Protein AF-A0ABD3EV80-F1 (afdb_monomer_lite)

Organism: NCBI:txid2107226

Secondary structure (DSSP, 8-state):
--------------HHHHHHHHHHHHSSSHHHHHHHHHHHHHHHHHHHH-GGGB-TTT--B-SSPPHHHHHHHHHHHHHHHHHHHHHT--TTTSSSPPPPHHHHHHHHHHHHHHHHHTT----HHHHHHHHHHHHHHHHHHHHHHT--

Sequence (148 aa):
MARGNKSRLEDHTDGAAVAQSLQSKRTKTSTKRTYSSKLTTMTSWLKVHHPDTVDGLSNAMRIPLLKDAILAFFGHICSAAETCDRDNVTSSEAASAPLAASSVWGYRSALVDVYRSQLLELDPQVDTELRRVLEGYEKVINNLKNVE

Radius of gyration: 22.75 Å; chains: 1; bounding box: 39×88×41 Å

Foldseek 3Di:
DDDDDPPPPPPPVPVVVVVVVVVVVVDDDPLVVLLVVLQLVLLVVCCVVPVVQADPPPSHGDPPDDLCSVVVSLCVLLVQLVVCLVVVHALVPTPHRRDALVSSVSSVVSVQVVCVVVVHGDDPVSVVVSVVSSVVSNVSVVVSVVSD

Struc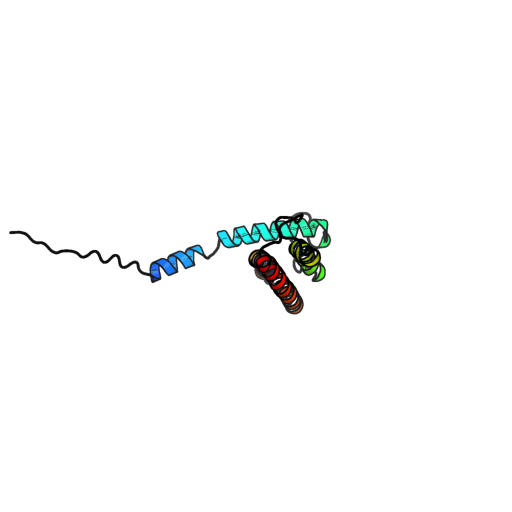ture (mmCIF, N/CA/C/O backbone):
data_AF-A0ABD3EV80-F1
#
_entry.id   AF-A0ABD3EV80-F1
#
loop_
_atom_site.group_PDB
_atom_site.id
_atom_site.type_symbol
_atom_site.label_atom_id
_atom_site.label_alt_id
_atom_site.label_comp_id
_atom_site.label_asym_id
_atom_site.label_entity_id
_atom_site.label_seq_id
_atom_site.pdbx_PDB_ins_code
_atom_site.Cartn_x
_atom_site.Cartn_y
_atom_site.Cartn_z
_atom_site.occupancy
_atom_site.B_iso_or_equiv
_atom_site.auth_seq_id
_atom_site.auth_comp_id
_atom_site.auth_asym_id
_atom_site.auth_atom_id
_atom_site.pdbx_PDB_model_num
ATOM 1 N N . MET A 1 1 ? -9.961 75.264 -4.945 1.00 36.03 1 MET A N 1
ATOM 2 C CA . MET A 1 1 ? -10.091 74.350 -6.099 1.00 36.03 1 MET A CA 1
ATOM 3 C C . MET A 1 1 ? -9.341 73.059 -5.790 1.00 36.03 1 MET A C 1
ATOM 5 O O . MET A 1 1 ? -8.257 73.136 -5.238 1.00 36.03 1 MET A O 1
ATOM 9 N N . ALA A 1 2 ? -9.993 71.929 -6.086 1.00 38.16 2 ALA A N 1
ATOM 10 C CA . ALA A 1 2 ? -9.513 70.544 -6.218 1.00 38.16 2 ALA A CA 1
ATOM 11 C C . ALA A 1 2 ? -8.582 69.930 -5.143 1.00 38.16 2 ALA A C 1
ATOM 13 O O . ALA A 1 2 ? -7.365 70.080 -5.162 1.00 38.16 2 ALA A O 1
ATOM 14 N N . ARG A 1 3 ? -9.205 69.106 -4.284 1.00 43.78 3 ARG A N 1
ATOM 15 C CA . ARG A 1 3 ? -8.603 67.968 -3.572 1.00 43.78 3 ARG A CA 1
ATOM 16 C C . ARG A 1 3 ? -8.129 66.920 -4.586 1.00 43.78 3 ARG A C 1
ATOM 18 O O . ARG A 1 3 ? -8.887 66.569 -5.485 1.00 43.78 3 ARG A O 1
ATOM 25 N N . GLY A 1 4 ? -6.938 66.367 -4.383 1.00 35.97 4 GLY A N 1
ATOM 26 C CA . GLY A 1 4 ? -6.409 65.255 -5.172 1.00 35.97 4 GLY A CA 1
ATOM 27 C C . GLY A 1 4 ? -5.538 64.342 -4.319 1.00 35.97 4 GLY A C 1
ATOM 28 O O . GLY A 1 4 ? -4.341 64.235 -4.562 1.00 35.97 4 GLY A O 1
ATOM 29 N N . ASN A 1 5 ? -6.121 63.710 -3.294 1.00 38.69 5 ASN A N 1
ATOM 30 C CA . ASN A 1 5 ? -5.440 62.645 -2.561 1.00 38.69 5 ASN A CA 1
ATOM 31 C C . ASN A 1 5 ? -5.385 61.400 -3.448 1.00 38.69 5 ASN A C 1
ATOM 33 O O . ASN A 1 5 ? -6.391 60.740 -3.693 1.00 38.69 5 ASN A O 1
ATOM 37 N N . LYS A 1 6 ? -4.182 61.106 -3.932 1.00 41.16 6 LYS A N 1
ATOM 38 C CA . LYS A 1 6 ? -3.830 59.898 -4.670 1.00 41.16 6 LYS A CA 1
ATOM 39 C C . LYS A 1 6 ? -3.788 58.745 -3.663 1.00 41.16 6 LYS A C 1
ATOM 41 O O . LYS A 1 6 ? -2.763 58.509 -3.032 1.00 41.16 6 LYS A O 1
ATOM 46 N N . SER A 1 7 ? -4.914 58.063 -3.458 1.00 40.00 7 SER A N 1
ATOM 47 C CA . SER A 1 7 ? -4.934 56.790 -2.737 1.00 40.00 7 SER A CA 1
ATOM 48 C C . SER A 1 7 ? -4.210 55.757 -3.595 1.00 40.00 7 SER A C 1
ATOM 50 O O . SER A 1 7 ? -4.771 55.191 -4.533 1.00 40.00 7 SER A O 1
ATOM 52 N N . ARG A 1 8 ? -2.923 55.577 -3.303 1.00 37.69 8 ARG A N 1
ATOM 53 C CA . ARG A 1 8 ? -2.124 54.441 -3.743 1.00 37.69 8 ARG A CA 1
ATOM 54 C C . ARG A 1 8 ? -2.775 53.203 -3.131 1.00 37.69 8 ARG A C 1
ATOM 56 O O . ARG A 1 8 ? -2.669 52.972 -1.933 1.00 37.69 8 ARG A O 1
ATOM 63 N N . LEU A 1 9 ? -3.544 52.501 -3.958 1.00 42.88 9 LEU A N 1
ATOM 64 C CA . LEU A 1 9 ? -4.097 51.188 -3.673 1.00 42.88 9 LEU A CA 1
ATOM 65 C C . LEU A 1 9 ? -2.901 50.242 -3.538 1.00 42.88 9 LEU A C 1
ATOM 67 O O . LEU A 1 9 ? -2.393 49.721 -4.526 1.00 42.88 9 LEU A O 1
ATOM 71 N N . GLU A 1 10 ? -2.371 50.123 -2.326 1.00 44.25 10 GLU A N 1
ATOM 72 C CA . GLU A 1 10 ? -1.467 49.033 -2.000 1.00 44.25 10 GLU A CA 1
ATOM 73 C C . GLU A 1 10 ? -2.343 47.793 -1.885 1.00 44.25 10 GLU A C 1
ATOM 75 O O . GLU A 1 10 ? -2.973 47.541 -0.860 1.00 44.25 10 GLU A O 1
ATOM 80 N N . ASP A 1 11 ? -2.437 47.070 -3.001 1.00 50.81 11 ASP A N 1
ATOM 81 C CA . ASP A 1 11 ? -2.920 45.696 -3.063 1.00 50.81 11 ASP A CA 1
ATOM 82 C C . ASP A 1 11 ? -1.909 44.816 -2.320 1.00 50.81 11 ASP A C 1
ATOM 84 O O . ASP A 1 11 ? -1.094 44.099 -2.897 1.00 50.81 11 ASP A O 1
ATOM 88 N N . HIS A 1 12 ? -1.870 44.981 -0.999 1.00 53.72 12 HIS A N 1
ATOM 89 C CA . HIS A 1 12 ? -1.092 44.137 -0.120 1.00 53.72 12 HIS A CA 1
ATOM 90 C C . HIS A 1 12 ? -1.883 42.842 0.004 1.00 53.72 12 HIS A C 1
ATOM 92 O O . HIS A 1 12 ? -2.741 42.684 0.873 1.00 53.72 12 HIS A O 1
ATOM 98 N N . THR A 1 13 ? -1.640 41.927 -0.930 1.00 62.72 13 THR A N 1
ATOM 99 C CA . THR A 1 13 ? -2.168 40.575 -0.847 1.00 62.72 13 THR A CA 1
ATOM 100 C C . THR A 1 13 ? -1.582 39.967 0.418 1.00 62.72 13 THR A C 1
ATOM 102 O O . THR A 1 13 ? -0.394 39.648 0.484 1.00 62.72 13 THR A O 1
ATOM 105 N N . ASP A 1 14 ? -2.396 39.907 1.467 1.00 75.94 14 ASP A N 1
ATOM 106 C CA . ASP A 1 14 ? -1.973 39.405 2.760 1.00 75.94 14 ASP A CA 1
ATOM 107 C C . ASP A 1 14 ? -1.635 37.919 2.606 1.00 75.94 14 ASP A C 1
ATOM 109 O O . ASP A 1 14 ? -2.509 37.056 2.471 1.00 75.94 14 ASP A O 1
ATOM 113 N N . GLY A 1 15 ? -0.336 37.620 2.581 1.00 74.62 15 GLY A N 1
ATOM 114 C CA . GLY A 1 15 ? 0.172 36.259 2.477 1.00 74.62 15 GLY A CA 1
ATOM 115 C C . GLY A 1 15 ? -0.383 35.354 3.579 1.00 74.62 15 GLY A C 1
ATOM 116 O O . GLY A 1 15 ? -0.536 34.154 3.348 1.00 74.62 15 GLY A O 1
ATOM 117 N N . ALA A 1 16 ? -0.768 35.911 4.736 1.00 80.56 16 ALA A N 1
ATOM 118 C CA . ALA A 1 16 ? -1.428 35.165 5.800 1.00 80.56 16 ALA A CA 1
ATOM 119 C C . ALA A 1 16 ? -2.860 34.764 5.416 1.00 80.56 16 ALA A C 1
ATOM 121 O O . ALA A 1 16 ? -3.240 33.610 5.622 1.00 80.56 16 ALA A O 1
ATOM 122 N N . ALA A 1 17 ? -3.632 35.652 4.785 1.00 82.62 17 ALA A N 1
ATOM 123 C CA . ALA A 1 17 ? -4.966 35.337 4.270 1.00 82.62 17 ALA A CA 1
ATOM 124 C C . ALA A 1 17 ? -4.913 34.273 3.158 1.00 82.62 17 ALA A C 1
ATOM 126 O O . ALA A 1 17 ? -5.728 33.344 3.132 1.00 82.62 17 ALA A O 1
ATOM 127 N N . VAL A 1 18 ? -3.908 34.343 2.277 1.00 79.44 18 VAL A N 1
ATOM 128 C CA . VAL A 1 18 ? -3.667 33.309 1.256 1.00 79.44 18 VAL A CA 1
ATOM 129 C C . VAL A 1 18 ? -3.269 31.983 1.908 1.00 79.44 18 VAL A C 1
ATOM 131 O O . VAL A 1 18 ? -3.829 30.943 1.562 1.00 79.44 18 VAL A O 1
ATOM 134 N N . ALA A 1 19 ? -2.370 31.997 2.895 1.00 75.44 19 ALA A N 1
ATOM 135 C CA . ALA A 1 19 ? -1.966 30.798 3.625 1.00 75.44 19 ALA A CA 1
ATOM 136 C C . ALA A 1 19 ? -3.146 30.150 4.368 1.00 75.44 19 ALA A C 1
ATOM 138 O O . ALA A 1 19 ? -3.322 28.937 4.275 1.00 75.44 19 ALA A O 1
ATOM 139 N N . GLN A 1 20 ? -4.002 30.931 5.031 1.00 74.44 20 GLN A N 1
ATOM 140 C CA . GLN A 1 20 ? -5.219 30.439 5.689 1.00 74.44 20 GLN A CA 1
ATOM 141 C C . GLN A 1 20 ? -6.248 29.899 4.682 1.00 74.44 20 GLN A C 1
ATOM 143 O O . GLN A 1 20 ? -6.874 28.863 4.922 1.00 74.44 20 GLN A O 1
ATOM 148 N N . SER A 1 21 ? -6.396 30.536 3.516 1.00 73.06 21 SER A N 1
ATOM 149 C CA . SER A 1 21 ? -7.227 30.034 2.411 1.00 73.06 21 SER A CA 1
ATOM 150 C C . SER A 1 21 ? -6.703 28.700 1.864 1.00 73.06 21 SER A C 1
ATOM 152 O O . SER A 1 21 ? -7.467 27.764 1.635 1.00 73.06 21 SER A O 1
ATOM 154 N N . LEU A 1 22 ? -5.387 28.552 1.709 1.00 70.25 22 LEU A N 1
ATOM 155 C CA . LEU A 1 22 ? -4.776 27.296 1.270 1.00 70.25 22 LEU A CA 1
ATOM 156 C C . LEU A 1 22 ? -4.842 26.210 2.355 1.00 70.25 22 LEU A C 1
ATOM 158 O O . LEU A 1 22 ? -5.109 25.050 2.044 1.00 70.25 22 LEU A O 1
ATOM 162 N N . GLN A 1 23 ? -4.674 26.567 3.630 1.00 64.88 23 GLN A N 1
ATOM 163 C CA . GLN A 1 23 ? -4.830 25.651 4.763 1.00 64.88 23 GLN A CA 1
ATOM 164 C C . GLN A 1 23 ? -6.277 25.166 4.909 1.00 64.88 23 GLN A C 1
ATOM 166 O O . GLN A 1 23 ? -6.499 23.970 5.078 1.00 64.88 23 GLN A O 1
ATOM 171 N N . SER A 1 24 ? -7.267 26.051 4.775 1.00 62.88 24 SER A N 1
ATOM 172 C CA . SER A 1 24 ? -8.689 25.675 4.812 1.00 62.88 24 SER A CA 1
ATOM 173 C C . SER A 1 24 ? -9.098 24.795 3.625 1.00 62.88 24 SER A C 1
ATOM 175 O O . SER A 1 24 ? -9.896 23.875 3.796 1.00 62.88 24 SER A O 1
ATOM 177 N N . LYS A 1 25 ? -8.488 24.986 2.446 1.00 63.81 25 LYS A N 1
ATOM 178 C CA . LYS A 1 25 ? -8.667 24.108 1.271 1.00 63.81 25 LYS A CA 1
ATOM 179 C C . LYS A 1 25 ? -7.970 22.746 1.404 1.00 63.81 25 LYS A C 1
ATOM 181 O O . LYS A 1 25 ? -8.367 21.796 0.731 1.00 63.81 25 LYS A O 1
ATOM 186 N N . ARG A 1 26 ? -6.954 22.621 2.269 1.00 53.28 26 ARG A N 1
ATOM 187 C CA . ARG A 1 26 ? -6.191 21.377 2.496 1.00 53.28 26 ARG A CA 1
ATOM 188 C C . ARG A 1 26 ? -6.989 20.321 3.265 1.00 53.28 26 ARG A C 1
ATOM 190 O O . ARG A 1 26 ? -6.743 19.126 3.100 1.00 53.28 26 ARG A O 1
ATOM 197 N N . THR A 1 27 ? -7.949 20.724 4.092 1.00 53.44 27 THR A N 1
ATOM 198 C CA . THR A 1 27 ? -8.582 19.822 5.061 1.00 53.44 27 THR A CA 1
ATOM 199 C C . THR A 1 27 ? -10.048 19.567 4.728 1.00 53.44 27 THR A C 1
ATOM 201 O O . THR A 1 27 ? -10.919 20.359 5.064 1.00 53.44 27 THR A O 1
ATOM 204 N N . LYS A 1 28 ? -10.305 18.382 4.149 1.00 60.28 28 LYS A N 1
ATOM 205 C CA . LYS A 1 28 ? -11.337 17.396 4.566 1.00 60.28 28 LYS A CA 1
ATOM 206 C C . LYS A 1 28 ? -12.132 16.742 3.436 1.00 60.28 28 LYS A C 1
ATOM 208 O O . LYS A 1 28 ? -12.622 15.651 3.687 1.00 60.28 28 LYS A O 1
ATOM 213 N N . THR A 1 29 ? -12.231 17.291 2.225 1.00 53.97 29 THR A N 1
ATOM 214 C CA . THR A 1 29 ? -13.103 16.678 1.188 1.00 53.97 29 THR A CA 1
ATOM 215 C C . THR A 1 29 ? -12.326 16.051 0.032 1.00 53.97 29 THR A C 1
ATOM 217 O O . THR A 1 29 ? -12.572 14.897 -0.307 1.00 53.97 29 THR A O 1
ATOM 220 N N . SER A 1 30 ? -11.339 16.758 -0.530 1.00 55.28 30 SER A N 1
ATOM 221 C CA . SER A 1 30 ? -10.528 16.244 -1.648 1.00 55.28 30 SER A CA 1
ATOM 222 C C . SER A 1 30 ? -9.664 15.047 -1.225 1.00 55.28 30 SER A C 1
ATOM 224 O O . SER A 1 30 ? -9.722 13.987 -1.842 1.00 55.28 30 SER A O 1
ATOM 226 N N . THR A 1 31 ? -8.964 15.154 -0.089 1.00 64.25 31 THR A N 1
ATOM 227 C CA . THR A 1 31 ? -8.159 14.054 0.473 1.00 64.25 31 THR A CA 1
ATOM 228 C C . THR A 1 31 ? -9.012 12.843 0.839 1.00 64.25 31 THR A C 1
ATOM 230 O O . THR A 1 31 ? -8.632 11.721 0.520 1.00 64.25 31 THR A O 1
ATOM 233 N N . LYS A 1 32 ? -10.200 13.061 1.430 1.00 66.31 32 LYS A N 1
ATOM 234 C CA . LYS A 1 32 ? -11.148 11.974 1.711 1.00 66.31 32 LYS A CA 1
ATOM 235 C C . LYS A 1 32 ? -11.592 11.287 0.428 1.00 66.31 32 LYS A C 1
ATOM 237 O O . LYS A 1 32 ? -11.556 10.071 0.378 1.00 66.31 32 LYS A O 1
ATOM 242 N N . ARG A 1 33 ? -11.938 12.039 -0.623 1.00 69.00 33 ARG A N 1
ATOM 243 C CA . ARG A 1 33 ? -12.334 11.467 -1.919 1.00 69.00 33 ARG A CA 1
ATOM 244 C C . ARG A 1 33 ? -11.212 10.631 -2.543 1.00 69.00 33 ARG A C 1
ATOM 246 O O . ARG A 1 33 ? -11.472 9.531 -3.024 1.00 69.00 33 ARG A O 1
ATOM 253 N N . THR A 1 34 ? -9.971 11.113 -2.491 1.00 78.31 34 THR A N 1
ATOM 254 C CA . THR A 1 34 ? -8.797 10.366 -2.968 1.00 78.31 34 THR A CA 1
ATOM 255 C C . THR A 1 34 ? -8.564 9.096 -2.151 1.00 78.31 34 THR A C 1
ATOM 257 O O . THR A 1 34 ? -8.319 8.039 -2.731 1.00 78.31 34 THR A O 1
ATOM 260 N N . TYR A 1 35 ? -8.685 9.160 -0.821 1.00 87.44 35 TYR A N 1
ATOM 261 C CA . TYR A 1 35 ? -8.584 7.977 0.037 1.00 87.44 35 TYR A CA 1
ATOM 262 C C . TYR A 1 35 ? -9.717 6.999 -0.242 1.00 87.44 35 TYR A C 1
ATOM 264 O O . TYR A 1 35 ? -9.441 5.834 -0.479 1.00 87.44 35 TYR A O 1
ATOM 272 N N . SER A 1 36 ? -10.966 7.456 -0.332 1.00 86.56 36 SER A N 1
ATOM 273 C CA . SER A 1 36 ? -12.112 6.608 -0.667 1.00 86.56 36 SER A CA 1
ATOM 274 C C . SER A 1 36 ? -11.903 5.858 -1.979 1.00 86.56 36 SER A C 1
ATOM 276 O O . SER A 1 36 ? -12.156 4.658 -2.026 1.00 86.56 36 SER A O 1
ATOM 278 N N . SER A 1 37 ? -11.385 6.515 -3.023 1.00 91.00 37 SER A N 1
ATOM 279 C CA . SER A 1 37 ? -11.068 5.834 -4.284 1.00 91.00 37 SER A CA 1
ATOM 280 C C . SER A 1 37 ? -10.010 4.745 -4.092 1.00 91.00 37 SER A C 1
ATOM 282 O O . SER A 1 37 ? -10.203 3.626 -4.557 1.00 91.00 37 SER A O 1
ATOM 284 N N . LYS A 1 38 ? -8.920 5.042 -3.377 1.00 93.69 38 LYS A N 1
ATOM 285 C CA . LYS A 1 38 ? -7.844 4.079 -3.099 1.00 93.69 38 LYS A CA 1
ATOM 286 C C . LYS A 1 38 ? -8.330 2.895 -2.264 1.00 93.69 38 LYS A C 1
ATOM 288 O O . LYS A 1 38 ? -8.042 1.749 -2.590 1.00 93.69 38 LYS A O 1
ATOM 293 N N . LEU A 1 39 ? -9.110 3.171 -1.225 1.00 93.56 39 LEU A N 1
ATOM 294 C CA . LEU A 1 39 ? -9.708 2.161 -0.359 1.00 93.56 39 LEU A CA 1
ATOM 295 C C . LEU A 1 39 ? -10.712 1.300 -1.122 1.00 93.56 39 LEU A C 1
ATOM 297 O O . LEU A 1 39 ? -10.742 0.097 -0.905 1.00 93.56 39 LEU A O 1
ATOM 301 N N . THR A 1 40 ? -11.480 1.873 -2.051 1.00 94.44 40 THR A N 1
ATOM 302 C CA . THR A 1 40 ? -12.402 1.109 -2.909 1.00 94.44 40 THR A CA 1
ATOM 303 C C . THR A 1 40 ? -11.636 0.132 -3.799 1.00 94.44 40 THR A C 1
ATOM 305 O O . THR A 1 40 ? -11.994 -1.044 -3.860 1.00 94.44 40 THR A O 1
ATOM 308 N N . THR A 1 41 ? -10.548 0.583 -4.435 1.00 94.94 41 THR A N 1
ATOM 309 C CA . THR A 1 41 ? -9.668 -0.289 -5.229 1.00 94.94 41 THR A CA 1
ATOM 310 C C . THR A 1 41 ? -9.063 -1.398 -4.370 1.00 94.94 41 THR A C 1
ATOM 312 O O . THR A 1 41 ? -9.158 -2.569 -4.729 1.00 94.94 41 THR A O 1
ATOM 315 N N . MET A 1 42 ? -8.503 -1.046 -3.209 1.00 96.00 42 MET A N 1
ATOM 316 C CA . MET A 1 42 ? -7.912 -2.011 -2.278 1.00 96.00 42 MET A CA 1
ATOM 317 C C . MET A 1 42 ? -8.939 -3.036 -1.796 1.00 96.00 42 MET A C 1
ATOM 319 O O . MET A 1 42 ? -8.682 -4.232 -1.844 1.00 96.00 42 MET A O 1
ATOM 323 N N . THR A 1 43 ? -10.131 -2.586 -1.409 1.00 95.19 43 THR A N 1
ATOM 324 C CA . THR A 1 43 ? -11.211 -3.462 -0.940 1.00 95.19 43 THR A CA 1
ATOM 325 C C . THR A 1 43 ? -11.691 -4.404 -2.039 1.00 95.19 43 THR A C 1
ATOM 327 O O . THR A 1 43 ? -11.909 -5.584 -1.784 1.00 95.19 43 THR A O 1
ATOM 330 N N . SER A 1 44 ? -11.818 -3.908 -3.273 1.00 95.31 44 SER A N 1
ATOM 331 C CA . SER A 1 44 ? -12.224 -4.729 -4.418 1.00 95.31 44 SER A CA 1
ATOM 332 C C . SER A 1 44 ? -11.201 -5.826 -4.706 1.00 95.31 44 SER A C 1
ATOM 334 O O . SER A 1 44 ? -11.581 -6.973 -4.921 1.00 95.31 44 SER A O 1
ATOM 336 N N . TRP A 1 45 ? -9.909 -5.492 -4.647 1.00 96.31 45 TRP A N 1
ATOM 337 C CA . TRP A 1 45 ? -8.833 -6.466 -4.818 1.00 96.31 45 TRP A CA 1
ATOM 338 C C . TRP A 1 45 ? -8.804 -7.489 -3.674 1.00 96.31 45 TRP A C 1
ATOM 340 O O . TRP A 1 45 ? -8.796 -8.697 -3.911 1.00 96.31 45 TRP A O 1
ATOM 350 N N . LEU A 1 46 ? -8.885 -7.024 -2.424 1.00 95.75 46 LEU A N 1
ATOM 351 C CA . LEU A 1 46 ? -8.919 -7.892 -1.246 1.00 95.75 46 LEU A CA 1
ATOM 352 C C . LEU A 1 46 ? -10.117 -8.839 -1.257 1.00 95.75 46 LEU A C 1
ATOM 354 O O . LEU A 1 46 ? -9.970 -9.997 -0.897 1.00 95.75 46 LEU A O 1
ATOM 358 N N . LYS A 1 47 ? -11.286 -8.403 -1.728 1.00 94.62 47 LYS A N 1
ATOM 359 C CA . LYS A 1 47 ? -12.468 -9.267 -1.831 1.00 94.62 47 LYS A CA 1
ATOM 360 C C . LYS A 1 47 ? -12.236 -10.483 -2.735 1.00 94.62 47 LYS A C 1
ATOM 362 O O . LYS A 1 47 ? -12.824 -11.532 -2.495 1.00 94.62 47 LYS A O 1
ATOM 367 N N . VAL A 1 48 ? -11.400 -10.341 -3.763 1.00 95.06 48 VAL A N 1
ATOM 368 C CA . VAL A 1 48 ? -11.077 -11.418 -4.709 1.00 95.06 48 VAL A CA 1
ATOM 369 C C . VAL A 1 48 ? -9.978 -12.331 -4.161 1.00 95.06 48 VAL A C 1
ATOM 371 O O . VAL A 1 48 ? -10.095 -13.548 -4.267 1.00 95.06 48 VAL A O 1
ATOM 374 N N . HIS A 1 49 ? -8.925 -11.761 -3.569 1.00 94.50 49 HIS A N 1
ATOM 375 C CA . HIS A 1 49 ? -7.711 -12.505 -3.200 1.00 94.50 49 HIS A CA 1
ATOM 376 C C . HIS A 1 49 ? -7.633 -12.912 -1.720 1.00 94.50 49 HIS A C 1
ATOM 378 O O . HIS A 1 49 ? -6.968 -13.886 -1.380 1.00 94.50 49 HIS A O 1
ATOM 384 N N . HIS A 1 50 ? -8.326 -12.188 -0.844 1.00 92.25 50 HIS A N 1
ATOM 385 C CA . HIS A 1 50 ? -8.388 -12.403 0.603 1.00 92.25 50 HIS A CA 1
ATOM 386 C C . HIS A 1 50 ? -9.817 -12.140 1.120 1.00 92.25 50 HIS A C 1
ATOM 388 O O . HIS A 1 50 ? -10.021 -11.213 1.913 1.00 92.25 50 HIS A O 1
ATOM 394 N N . PRO A 1 51 ? -10.828 -12.911 0.676 1.00 91.00 51 PRO A N 1
ATOM 395 C CA . PRO A 1 51 ? -12.242 -12.619 0.939 1.00 91.00 51 PRO A CA 1
ATOM 396 C C . PRO A 1 51 ? -12.571 -12.492 2.433 1.00 91.00 51 PRO A C 1
ATOM 398 O O . PRO A 1 51 ? -13.420 -11.687 2.807 1.00 91.00 51 PRO A O 1
ATOM 401 N N . ASP A 1 52 ? -11.844 -13.202 3.298 1.00 90.38 52 ASP A N 1
ATOM 402 C CA . ASP A 1 52 ? -12.024 -13.159 4.754 1.00 90.38 52 ASP A CA 1
ATOM 403 C C . ASP A 1 52 ? -11.761 -11.768 5.357 1.00 90.38 52 ASP A C 1
ATOM 405 O O . ASP A 1 52 ? -12.305 -11.421 6.410 1.00 90.38 52 ASP A O 1
ATOM 409 N N . THR A 1 53 ? -10.972 -10.945 4.661 1.00 90.56 53 THR A N 1
ATOM 410 C CA . THR A 1 53 ? -10.590 -9.588 5.077 1.00 90.56 53 THR A CA 1
ATOM 411 C C . THR A 1 53 ? -11.618 -8.517 4.711 1.00 90.56 53 THR A C 1
ATOM 413 O O . THR A 1 53 ? -11.456 -7.361 5.099 1.00 90.56 53 THR A O 1
ATOM 416 N N . VAL A 1 54 ? -12.689 -8.869 3.993 1.00 91.81 54 VAL A N 1
ATOM 417 C CA . VAL A 1 54 ? -13.752 -7.938 3.594 1.00 91.81 54 VAL A CA 1
ATOM 418 C C . VAL A 1 54 ? -15.086 -8.421 4.139 1.00 91.81 54 VAL A C 1
ATOM 420 O O . VAL A 1 54 ? -15.441 -9.594 4.049 1.00 91.81 54 VAL A O 1
ATOM 423 N N . ASP A 1 55 ? -15.858 -7.504 4.710 1.00 88.62 55 ASP A N 1
ATOM 424 C CA . ASP A 1 55 ? -17.207 -7.816 5.138 1.00 88.62 55 ASP A CA 1
ATOM 425 C C . ASP A 1 55 ? -18.160 -7.924 3.941 1.00 88.62 55 ASP A C 1
ATOM 427 O O . ASP A 1 55 ? -18.357 -6.968 3.192 1.00 88.62 55 ASP A O 1
ATOM 431 N N . GLY A 1 56 ? -18.764 -9.101 3.765 1.00 80.56 56 GLY A N 1
ATOM 432 C CA . GLY A 1 56 ? -19.618 -9.408 2.616 1.00 80.56 56 GLY A CA 1
ATOM 433 C C . GLY A 1 56 ? -20.897 -8.570 2.541 1.00 80.56 56 GLY A C 1
ATOM 434 O O . GLY A 1 56 ? -21.438 -8.403 1.450 1.00 80.56 56 GLY A O 1
ATOM 435 N N . LEU A 1 57 ? -21.358 -8.021 3.671 1.00 80.50 57 LEU A N 1
ATOM 436 C CA . LEU A 1 57 ? -22.564 -7.191 3.741 1.00 80.50 57 LEU A CA 1
ATOM 437 C C . LEU A 1 57 ? -22.259 -5.717 3.464 1.00 80.50 57 LEU A C 1
ATOM 439 O O . LEU A 1 57 ? -22.902 -5.098 2.618 1.00 80.50 57 LEU A O 1
ATOM 443 N N . SER A 1 58 ? -21.268 -5.152 4.156 1.00 84.00 58 SER A N 1
ATOM 444 C CA . SER A 1 58 ? -20.929 -3.729 4.035 1.00 84.00 58 SER A CA 1
ATOM 445 C C . SER A 1 58 ? -19.934 -3.411 2.913 1.00 84.00 58 SER A C 1
ATOM 447 O O . SER A 1 58 ? -19.764 -2.242 2.573 1.00 84.00 58 SER A O 1
ATOM 449 N N . ASN A 1 59 ? -19.277 -4.421 2.327 1.00 84.69 59 ASN A N 1
ATOM 450 C CA . ASN A 1 59 ? -18.101 -4.258 1.462 1.00 84.69 59 ASN A CA 1
ATOM 451 C C . ASN A 1 59 ? -17.031 -3.351 2.095 1.00 84.69 59 ASN A C 1
ATOM 453 O O . ASN A 1 59 ? -16.361 -2.599 1.392 1.00 84.69 59 ASN A O 1
ATOM 457 N N . ALA A 1 60 ? -16.884 -3.396 3.420 1.00 87.75 60 ALA A N 1
ATOM 458 C CA . ALA A 1 60 ? -15.839 -2.685 4.142 1.00 87.75 60 ALA A CA 1
ATOM 459 C C . ALA A 1 60 ? -14.696 -3.642 4.504 1.00 87.75 60 ALA A C 1
ATOM 461 O O . ALA A 1 60 ? -14.925 -4.818 4.793 1.00 87.75 60 ALA A O 1
ATOM 462 N N . MET A 1 61 ? -13.460 -3.141 4.517 1.00 92.31 61 MET A N 1
ATOM 463 C CA . MET A 1 61 ? -12.321 -3.907 5.030 1.00 92.31 61 MET A CA 1
ATOM 464 C C . MET A 1 61 ? -12.486 -4.166 6.527 1.00 92.31 61 MET A C 1
ATOM 466 O O . MET A 1 61 ? -12.779 -3.250 7.300 1.00 92.31 61 MET A O 1
ATOM 470 N N . ARG A 1 62 ? -12.245 -5.409 6.936 1.00 92.25 62 ARG A N 1
ATOM 471 C CA . ARG A 1 62 ? -12.171 -5.810 8.338 1.00 92.25 62 ARG A CA 1
ATOM 472 C C . ARG A 1 62 ? -10.785 -5.466 8.864 1.00 92.25 62 ARG A C 1
ATOM 474 O O . ARG A 1 62 ? -9.787 -6.013 8.405 1.00 92.25 62 ARG A O 1
ATOM 481 N N . ILE A 1 63 ? -10.732 -4.530 9.803 1.00 92.38 63 ILE A N 1
ATOM 482 C CA . ILE A 1 63 ? -9.498 -4.128 10.479 1.00 92.38 63 ILE A CA 1
ATOM 483 C C . ILE A 1 63 ? -9.419 -4.882 11.817 1.00 92.38 63 ILE A C 1
ATOM 485 O O . ILE A 1 63 ? -10.440 -4.985 12.498 1.00 92.38 63 ILE A O 1
ATOM 489 N N . PRO A 1 64 ? -8.243 -5.396 12.218 1.00 93.88 64 PRO A N 1
ATOM 490 C CA . PRO A 1 64 ? -6.959 -5.322 11.519 1.00 93.88 64 PRO A CA 1
ATOM 491 C C . PRO A 1 64 ? -6.874 -6.271 10.314 1.00 93.88 64 PRO A C 1
ATOM 493 O O . PRO A 1 64 ? -7.292 -7.423 10.380 1.00 93.88 64 PRO A O 1
ATOM 496 N N . LEU A 1 65 ? -6.277 -5.788 9.221 1.00 93.31 65 LEU A N 1
ATOM 497 C CA . LEU A 1 65 ? -5.891 -6.636 8.098 1.00 93.31 65 LEU A CA 1
ATOM 498 C C . LEU A 1 65 ? -4.691 -7.510 8.471 1.00 93.31 65 LEU A C 1
ATOM 500 O O . LEU A 1 65 ? -3.794 -7.090 9.206 1.00 93.31 65 LEU A O 1
ATOM 504 N N . LEU A 1 66 ? -4.654 -8.707 7.887 1.00 93.06 66 LEU A N 1
ATOM 505 C CA . LEU A 1 66 ? -3.493 -9.587 7.943 1.00 93.06 66 LEU A CA 1
ATOM 506 C C . LEU A 1 66 ? -2.304 -8.930 7.233 1.00 93.06 66 LEU A C 1
ATOM 508 O O . LEU A 1 66 ? -2.455 -8.369 6.145 1.00 93.06 66 LEU A O 1
ATOM 512 N N . LYS A 1 67 ? -1.112 -9.064 7.823 1.00 94.25 67 LYS A N 1
ATOM 513 C CA . LYS A 1 67 ? 0.153 -8.592 7.241 1.00 94.25 67 LYS A CA 1
ATOM 514 C C . LYS A 1 67 ? 0.305 -9.033 5.784 1.00 94.25 67 LYS A C 1
ATOM 516 O O . LYS A 1 67 ? 0.571 -8.202 4.919 1.00 94.25 67 LYS A O 1
ATOM 521 N N . ASP A 1 68 ? 0.086 -10.317 5.520 1.00 93.81 68 ASP A N 1
ATOM 522 C CA . ASP A 1 68 ? 0.276 -10.897 4.191 1.00 93.81 68 ASP A CA 1
ATOM 523 C C . ASP A 1 68 ? -0.699 -10.308 3.168 1.00 93.81 68 ASP A C 1
ATOM 525 O O . ASP A 1 68 ? -0.303 -10.042 2.040 1.00 93.81 68 ASP A O 1
ATOM 529 N N . ALA A 1 69 ? -1.937 -10.001 3.569 1.00 95.44 69 ALA A N 1
ATOM 530 C CA . ALA A 1 69 ? -2.918 -9.362 2.692 1.00 95.44 69 ALA A CA 1
ATOM 531 C C . ALA A 1 69 ? -2.524 -7.917 2.339 1.00 95.44 69 ALA A C 1
ATOM 533 O O . ALA A 1 69 ? -2.700 -7.484 1.198 1.00 95.44 69 ALA A O 1
ATOM 534 N N . ILE A 1 70 ? -1.952 -7.176 3.298 1.00 95.81 70 ILE A N 1
ATOM 535 C CA . ILE A 1 70 ? -1.411 -5.833 3.051 1.00 95.81 70 ILE A CA 1
ATOM 536 C C . ILE A 1 70 ? -0.253 -5.933 2.055 1.00 95.81 70 ILE A C 1
ATOM 538 O O . ILE A 1 70 ? -0.290 -5.292 1.006 1.00 95.81 70 ILE A O 1
ATOM 542 N N . LEU A 1 71 ? 0.759 -6.751 2.352 1.00 95.19 71 LEU A N 1
ATOM 543 C CA . LEU A 1 71 ? 1.946 -6.871 1.503 1.00 95.19 71 LEU A CA 1
ATOM 544 C C . LEU A 1 71 ? 1.609 -7.409 0.106 1.00 95.19 71 LEU A C 1
ATOM 546 O O . LEU A 1 71 ? 2.145 -6.894 -0.873 1.00 95.19 71 LEU A O 1
ATOM 550 N N . ALA A 1 72 ? 0.685 -8.367 -0.011 1.00 95.88 72 ALA A N 1
ATOM 551 C CA . ALA A 1 72 ? 0.242 -8.904 -1.295 1.00 95.88 72 ALA A CA 1
ATOM 552 C C . ALA A 1 72 ? -0.445 -7.837 -2.161 1.00 95.88 72 ALA A C 1
ATOM 554 O O . ALA A 1 72 ? -0.130 -7.719 -3.346 1.00 95.88 72 ALA A O 1
ATOM 555 N N . PHE A 1 73 ? -1.316 -7.005 -1.577 1.00 96.94 73 PHE A N 1
ATOM 556 C CA . PHE A 1 73 ? -1.931 -5.893 -2.306 1.00 96.94 73 PHE A CA 1
ATOM 557 C C . PHE A 1 73 ? -0.885 -4.878 -2.790 1.00 96.94 73 PHE A C 1
ATOM 559 O O . PHE A 1 73 ? -0.919 -4.453 -3.946 1.00 96.94 73 PHE A O 1
ATOM 566 N N . PHE A 1 74 ? 0.069 -4.503 -1.930 1.00 96.12 74 PHE A N 1
ATOM 567 C CA . PHE A 1 74 ? 1.135 -3.578 -2.321 1.00 96.12 74 PHE A CA 1
ATOM 568 C C . PHE A 1 74 ? 2.063 -4.176 -3.38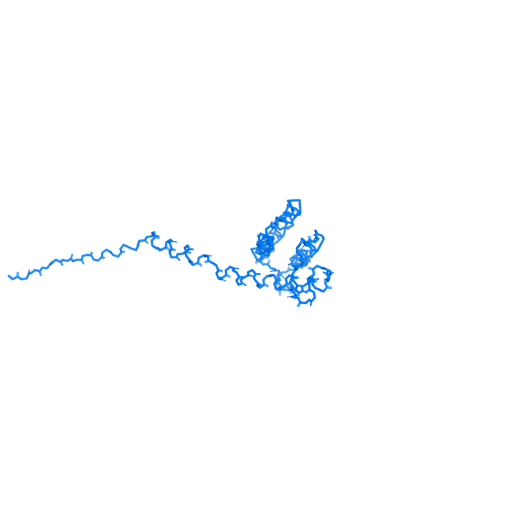4 1.00 96.12 74 PHE A C 1
ATOM 570 O O . PHE A 1 74 ? 2.426 -3.478 -4.325 1.00 96.12 74 PHE A O 1
ATOM 577 N N . GLY A 1 75 ? 2.376 -5.471 -3.304 1.00 95.00 75 GLY A N 1
ATOM 578 C CA . GLY A 1 75 ? 3.088 -6.190 -4.361 1.00 95.00 75 GLY A CA 1
ATOM 579 C C . GLY A 1 75 ? 2.329 -6.161 -5.690 1.00 95.00 75 GLY A C 1
ATOM 580 O O . GLY A 1 75 ? 2.915 -5.855 -6.725 1.00 95.00 75 GLY A O 1
ATOM 581 N N . HIS A 1 76 ? 1.010 -6.377 -5.663 1.00 94.56 76 HIS A N 1
ATOM 582 C CA . HIS A 1 76 ? 0.168 -6.319 -6.857 1.00 94.56 76 HIS A CA 1
ATOM 583 C C . HIS A 1 76 ? 0.227 -4.951 -7.550 1.00 94.56 76 HIS A C 1
ATOM 585 O O . HIS A 1 76 ? 0.523 -4.888 -8.742 1.00 94.56 76 HIS A O 1
ATOM 591 N N . ILE A 1 77 ? -0.001 -3.851 -6.825 1.00 94.44 77 ILE A N 1
ATOM 592 C CA . ILE A 1 77 ? -0.007 -2.508 -7.436 1.0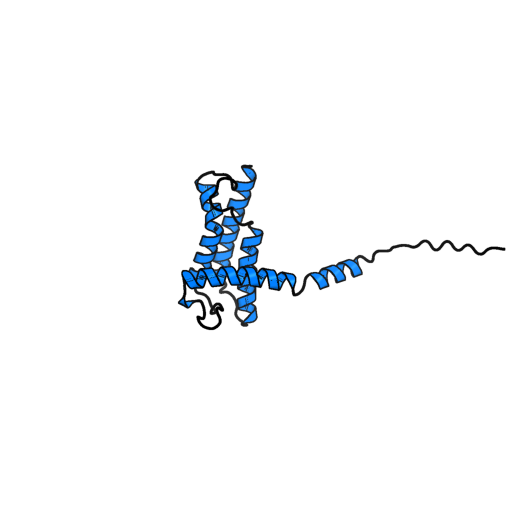0 94.44 77 ILE A CA 1
ATOM 593 C C . ILE A 1 77 ? 1.388 -2.028 -7.865 1.00 94.44 77 ILE A C 1
ATOM 595 O O . ILE A 1 77 ? 1.489 -1.090 -8.655 1.00 94.44 77 ILE A O 1
ATOM 599 N N . CYS A 1 78 ? 2.448 -2.663 -7.359 1.00 92.69 78 CYS A N 1
ATOM 600 C CA . CYS A 1 78 ? 3.834 -2.393 -7.735 1.00 92.69 78 CYS A CA 1
ATOM 601 C C . CYS A 1 78 ? 4.351 -3.288 -8.880 1.00 92.69 78 CYS A C 1
ATOM 603 O O . CYS A 1 78 ? 5.374 -2.963 -9.481 1.00 92.69 78 CYS A O 1
ATOM 605 N N . SER A 1 79 ? 3.658 -4.386 -9.203 1.00 90.44 79 SER A N 1
ATOM 606 C CA . SER A 1 79 ? 4.117 -5.417 -10.154 1.00 90.44 79 SER A CA 1
ATOM 607 C C . SER A 1 79 ? 4.443 -4.889 -11.554 1.00 90.44 79 SER A C 1
ATOM 609 O O . SER A 1 79 ? 5.410 -5.329 -12.171 1.00 90.44 79 SER A O 1
ATOM 611 N N . ALA A 1 80 ? 3.689 -3.898 -12.033 1.00 87.00 80 ALA A N 1
ATOM 612 C CA . ALA A 1 80 ? 3.929 -3.274 -13.330 1.00 87.00 80 ALA A CA 1
ATOM 613 C C . ALA A 1 80 ? 5.335 -2.658 -13.427 1.00 87.00 80 ALA A C 1
ATOM 615 O O . ALA A 1 80 ? 6.013 -2.835 -14.436 1.00 87.00 80 ALA A O 1
ATOM 616 N N . ALA A 1 81 ? 5.803 -1.981 -12.368 1.00 85.62 81 ALA A N 1
ATOM 617 C CA . ALA A 1 81 ? 7.146 -1.397 -12.348 1.00 85.62 81 ALA A CA 1
ATOM 618 C C . ALA A 1 81 ? 8.233 -2.472 -12.325 1.00 85.62 81 ALA A C 1
ATOM 620 O O . ALA A 1 81 ? 9.230 -2.334 -13.019 1.00 85.62 81 ALA A O 1
ATOM 621 N N . GLU A 1 82 ? 8.028 -3.539 -11.547 1.00 84.19 82 GLU A N 1
ATOM 622 C CA . GLU A 1 82 ? 8.968 -4.665 -11.465 1.00 84.19 82 GLU A CA 1
ATOM 623 C C . GLU A 1 82 ? 9.109 -5.376 -12.813 1.00 84.19 82 GLU A C 1
ATOM 625 O O . GLU A 1 82 ? 10.221 -5.687 -13.224 1.00 84.19 82 GLU A O 1
ATOM 630 N N . THR A 1 83 ? 8.008 -5.549 -13.547 1.00 84.62 83 THR A N 1
ATOM 631 C CA . THR A 1 83 ? 8.044 -6.120 -14.901 1.00 84.62 83 THR A CA 1
ATOM 632 C C . THR A 1 83 ? 8.784 -5.203 -15.881 1.00 84.62 83 THR A C 1
ATOM 634 O O . THR A 1 83 ? 9.627 -5.686 -16.629 1.00 84.62 83 THR A O 1
ATOM 637 N N . CYS A 1 84 ? 8.539 -3.886 -15.844 1.00 83.06 84 CYS A N 1
ATOM 638 C CA . CYS A 1 84 ? 9.266 -2.928 -16.692 1.00 83.06 84 CYS A CA 1
ATOM 639 C C . CYS A 1 84 ? 10.777 -2.936 -16.409 1.00 83.06 84 CYS A C 1
ATOM 641 O O . CYS A 1 84 ? 11.578 -2.951 -17.338 1.00 83.06 84 CYS A O 1
ATOM 643 N N . ASP A 1 85 ? 11.157 -2.945 -15.128 1.00 82.62 85 ASP A N 1
ATOM 644 C CA . ASP A 1 85 ? 12.553 -2.941 -14.676 1.00 82.62 85 ASP A CA 1
ATOM 645 C C . ASP A 1 85 ? 13.278 -4.233 -15.067 1.00 82.62 85 ASP A C 1
ATOM 647 O O . ASP A 1 85 ? 14.379 -4.187 -15.611 1.00 82.62 85 ASP A O 1
ATOM 651 N N . ARG A 1 86 ? 12.629 -5.389 -14.872 1.00 82.31 86 ARG A N 1
ATOM 652 C CA . ARG A 1 86 ? 13.182 -6.698 -15.240 1.00 82.31 86 ARG A CA 1
ATOM 653 C C . ARG A 1 86 ? 13.376 -6.843 -16.744 1.00 82.31 86 ARG A C 1
ATOM 655 O O . ARG A 1 86 ? 14.410 -7.348 -17.177 1.00 82.31 86 ARG A O 1
ATOM 662 N N . ASP A 1 87 ? 12.380 -6.440 -17.524 1.00 80.19 87 ASP A N 1
ATOM 663 C CA . ASP A 1 87 ? 12.380 -6.666 -18.968 1.00 80.19 87 ASP A CA 1
ATOM 664 C C . ASP A 1 87 ? 13.115 -5.528 -19.717 1.00 80.19 87 ASP A C 1
ATOM 666 O O . ASP A 1 87 ? 13.310 -5.606 -20.929 1.00 80.19 87 ASP A O 1
ATOM 670 N N . ASN A 1 88 ? 13.571 -4.493 -18.993 1.00 73.25 88 ASN A N 1
ATOM 671 C CA . ASN A 1 88 ? 14.178 -3.267 -19.521 1.00 73.25 88 ASN A CA 1
ATOM 672 C C . ASN A 1 88 ? 13.297 -2.602 -20.597 1.00 73.25 88 ASN A C 1
ATOM 674 O O . ASN A 1 88 ? 13.781 -2.106 -21.617 1.00 73.25 88 ASN A O 1
ATOM 678 N N . VAL A 1 89 ? 11.984 -2.644 -20.364 1.00 68.75 89 VAL A N 1
ATOM 679 C CA . VAL A 1 89 ? 10.941 -2.147 -21.263 1.00 68.75 89 VAL A CA 1
ATOM 680 C C . VAL A 1 89 ? 10.449 -0.799 -20.749 1.00 68.75 89 VAL A C 1
ATOM 682 O O . VAL A 1 89 ? 10.262 -0.603 -19.544 1.00 68.75 89 VAL A O 1
ATOM 685 N N . THR A 1 90 ? 10.227 0.150 -21.659 1.00 63.53 90 THR A N 1
ATOM 686 C CA . THR A 1 90 ? 9.709 1.468 -21.276 1.00 63.53 90 THR A CA 1
ATOM 687 C C . THR A 1 90 ? 8.269 1.361 -20.768 1.00 63.53 90 THR A C 1
ATOM 689 O O . THR A 1 90 ? 7.500 0.493 -21.184 1.00 63.53 90 THR A O 1
ATOM 692 N N . SER A 1 91 ? 7.837 2.298 -19.916 1.00 60.25 91 SER A N 1
ATOM 693 C CA . SER A 1 91 ? 6.447 2.339 -19.425 1.00 60.25 91 SER A CA 1
ATOM 694 C C . SER A 1 91 ? 5.399 2.418 -20.552 1.00 60.25 91 SER A C 1
ATOM 696 O O . SER A 1 91 ? 4.222 2.171 -20.287 1.00 60.25 91 SER A O 1
ATOM 698 N N . SER A 1 92 ? 5.797 2.800 -21.771 1.00 61.12 92 SER A N 1
ATOM 699 C CA . SER A 1 92 ? 4.918 2.929 -22.940 1.00 61.12 92 SER A CA 1
ATOM 700 C C . SER A 1 92 ? 4.606 1.595 -23.632 1.00 61.12 92 SER A C 1
ATOM 702 O O . SER A 1 92 ? 3.579 1.471 -24.295 1.00 61.12 92 SER A O 1
ATOM 704 N N . GLU A 1 93 ? 5.462 0.593 -23.438 1.00 58.41 93 GLU A N 1
ATOM 705 C CA . GLU A 1 93 ? 5.384 -0.726 -24.077 1.00 58.41 93 GLU A CA 1
ATOM 706 C C . GLU A 1 93 ? 4.848 -1.807 -23.122 1.00 58.41 93 GLU A C 1
ATOM 708 O O . GLU A 1 93 ? 4.513 -2.916 -23.541 1.00 58.41 93 GLU A O 1
ATOM 713 N N . ALA A 1 94 ? 4.735 -1.486 -21.831 1.00 61.97 94 ALA A N 1
ATOM 714 C CA . ALA A 1 94 ? 4.197 -2.377 -20.817 1.00 61.97 94 ALA A CA 1
ATOM 715 C C . ALA A 1 94 ? 2.671 -2.538 -20.928 1.00 61.97 94 ALA A C 1
ATOM 717 O O . ALA A 1 94 ? 1.934 -1.590 -21.199 1.00 61.97 94 ALA A O 1
ATOM 718 N N . ALA A 1 95 ? 2.173 -3.741 -20.617 1.00 64.75 95 ALA A N 1
ATOM 719 C CA . ALA A 1 95 ? 0.737 -4.044 -20.598 1.00 64.75 95 ALA A CA 1
ATOM 720 C C . ALA A 1 95 ? -0.057 -3.179 -19.596 1.00 64.75 95 ALA A C 1
ATOM 722 O O . ALA A 1 95 ? -1.268 -3.003 -19.739 1.00 64.75 95 ALA A O 1
ATOM 723 N N . SER A 1 96 ? 0.615 -2.637 -18.578 1.00 74.12 96 SER A N 1
ATOM 724 C CA . SER A 1 96 ? 0.068 -1.651 -17.653 1.00 74.12 96 SER A CA 1
ATOM 725 C C . SER A 1 96 ? 1.151 -0.659 -17.234 1.00 74.12 96 SER A C 1
ATOM 727 O O . SER A 1 96 ? 2.267 -1.040 -16.886 1.00 74.12 96 SER A O 1
ATOM 729 N N . ALA A 1 97 ? 0.819 0.633 -17.267 1.00 81.31 97 ALA A N 1
ATOM 730 C CA . ALA A 1 97 ? 1.741 1.676 -16.837 1.00 81.31 97 ALA A CA 1
ATOM 731 C C . ALA A 1 97 ? 1.954 1.597 -15.312 1.00 81.31 97 ALA A C 1
ATOM 733 O O . ALA A 1 97 ? 0.968 1.556 -14.561 1.00 81.31 97 ALA A O 1
ATOM 734 N N . PRO A 1 98 ? 3.208 1.617 -14.830 1.00 87.75 98 PRO A N 1
ATOM 735 C CA . PRO A 1 98 ? 3.497 1.673 -13.409 1.00 87.75 98 PRO A CA 1
ATOM 736 C C . PRO A 1 98 ? 2.855 2.882 -12.727 1.00 87.75 98 PRO A C 1
ATOM 738 O O . PRO A 1 98 ? 2.829 3.997 -13.255 1.00 87.75 98 PRO A O 1
ATOM 741 N N . LEU A 1 99 ? 2.365 2.690 -11.502 1.00 89.75 99 LEU A N 1
ATOM 742 C CA . LEU A 1 99 ? 1.849 3.802 -10.712 1.00 89.75 99 LEU A CA 1
ATOM 743 C C . LEU A 1 99 ? 2.988 4.740 -10.296 1.00 89.75 99 LEU A C 1
ATOM 745 O O . LEU A 1 99 ? 4.065 4.304 -9.896 1.00 89.75 99 LEU A O 1
ATOM 749 N N . ALA A 1 100 ? 2.732 6.046 -10.265 1.00 90.69 100 ALA A N 1
ATOM 750 C CA . ALA A 1 100 ? 3.674 6.975 -9.646 1.00 90.69 100 ALA A CA 1
ATOM 751 C C . ALA A 1 100 ? 3.911 6.610 -8.165 1.00 90.69 100 ALA A C 1
ATOM 753 O O . ALA A 1 100 ? 2.957 6.300 -7.446 1.00 90.69 100 ALA A O 1
ATOM 754 N N . ALA A 1 101 ? 5.155 6.729 -7.684 1.00 91.31 101 ALA A N 1
ATOM 755 C CA . ALA A 1 101 ? 5.521 6.437 -6.291 1.00 91.31 101 ALA A CA 1
ATOM 756 C C . ALA A 1 101 ? 4.625 7.177 -5.279 1.00 91.31 101 ALA A C 1
ATOM 758 O O . ALA A 1 101 ? 4.127 6.583 -4.323 1.00 91.31 101 ALA A O 1
ATOM 759 N N . SER A 1 102 ? 4.308 8.449 -5.543 1.00 90.69 102 SER A N 1
ATOM 760 C CA . SER A 1 102 ? 3.391 9.250 -4.719 1.00 90.69 102 SER A CA 1
ATOM 761 C C . SER A 1 102 ? 1.978 8.659 -4.628 1.00 90.69 102 SER A C 1
ATOM 763 O O . SER A 1 102 ? 1.324 8.761 -3.588 1.00 90.69 102 SER A O 1
ATOM 765 N N . SER A 1 103 ? 1.498 8.000 -5.687 1.00 92.31 103 SER A N 1
ATOM 766 C CA . SER A 1 103 ? 0.199 7.329 -5.684 1.00 92.31 103 SER A CA 1
ATOM 767 C C . SER A 1 103 ? 0.208 6.110 -4.766 1.00 92.31 103 SER A C 1
ATOM 769 O O . SER A 1 103 ? -0.759 5.925 -4.019 1.00 92.31 103 SER A O 1
ATOM 771 N N . VAL A 1 104 ? 1.291 5.323 -4.782 1.00 94.00 104 VAL A N 1
ATOM 772 C CA . VAL A 1 104 ? 1.475 4.138 -3.927 1.00 94.00 104 VAL A CA 1
ATOM 773 C C . VAL A 1 104 ? 1.617 4.547 -2.457 1.00 94.00 104 VAL A C 1
ATOM 775 O O . VAL A 1 104 ? 0.897 4.028 -1.604 1.00 94.00 104 VAL A O 1
ATOM 778 N N . TRP A 1 105 ? 2.413 5.579 -2.159 1.00 94.81 105 TRP A N 1
ATOM 779 C CA . TRP A 1 105 ? 2.451 6.195 -0.826 1.00 94.81 105 TRP A CA 1
ATOM 780 C C . TRP A 1 105 ? 1.067 6.672 -0.366 1.00 94.81 105 TRP A C 1
ATOM 782 O O . TRP A 1 105 ? 0.694 6.482 0.793 1.00 94.81 105 TRP A O 1
ATOM 792 N N . GLY A 1 106 ? 0.259 7.208 -1.284 1.00 94.44 106 GLY A N 1
ATOM 793 C CA . GLY A 1 106 ? -1.125 7.582 -1.010 1.00 94.44 106 GLY A CA 1
ATOM 794 C C . GLY A 1 106 ? -2.026 6.407 -0.608 1.00 94.44 106 GLY A C 1
ATOM 795 O O . GLY A 1 106 ? -2.943 6.612 0.184 1.00 94.44 106 GLY A O 1
ATOM 796 N N . TYR A 1 107 ? -1.782 5.185 -1.105 1.00 95.88 107 TYR A N 1
ATOM 797 C CA . TYR A 1 107 ? -2.505 3.989 -0.641 1.00 95.88 107 TYR A CA 1
ATOM 798 C C . TYR A 1 107 ? -2.145 3.666 0.807 1.00 95.88 107 TYR A C 1
ATOM 800 O O . TYR A 1 107 ? -3.040 3.428 1.615 1.00 95.88 107 TYR A O 1
ATOM 808 N N . ARG A 1 108 ? -0.857 3.749 1.169 1.00 95.81 108 ARG A N 1
ATOM 809 C CA . ARG A 1 108 ? -0.421 3.564 2.560 1.00 95.81 108 ARG A CA 1
ATOM 810 C C . ARG A 1 108 ? -1.054 4.603 3.480 1.00 95.81 108 ARG A C 1
ATOM 812 O O . ARG A 1 108 ? -1.559 4.250 4.540 1.00 95.81 108 ARG A O 1
ATOM 819 N N . SER A 1 109 ? -1.061 5.875 3.084 1.00 94.31 109 SER A N 1
ATOM 820 C CA . SER A 1 109 ? -1.690 6.928 3.886 1.00 94.31 109 SER A CA 1
ATOM 821 C C . SER A 1 109 ? -3.192 6.703 4.072 1.00 94.31 109 SER A C 1
ATOM 823 O O . SER A 1 109 ? -3.686 6.896 5.179 1.00 94.31 109 SER A O 1
ATOM 825 N N . ALA A 1 110 ? -3.899 6.255 3.030 1.00 94.12 110 ALA A N 1
ATOM 826 C CA . ALA A 1 110 ? -5.316 5.910 3.124 1.00 94.12 110 ALA A CA 1
ATOM 827 C C . ALA A 1 110 ? -5.557 4.715 4.062 1.00 94.12 110 ALA A C 1
ATOM 829 O O . ALA A 1 110 ? -6.481 4.749 4.869 1.00 94.12 110 ALA A O 1
ATOM 830 N N . LEU A 1 111 ? -4.705 3.686 4.004 1.00 95.00 111 LEU A N 1
ATOM 831 C CA . LEU A 1 111 ? -4.780 2.534 4.904 1.00 95.00 111 LEU A CA 1
ATOM 832 C C . LEU A 1 111 ? -4.591 2.949 6.370 1.00 95.00 111 LEU A C 1
ATOM 834 O O . LEU A 1 111 ? -5.407 2.604 7.221 1.00 95.00 111 LEU A O 1
ATOM 838 N N . VAL A 1 112 ? -3.554 3.738 6.663 1.00 93.62 112 VAL A N 1
ATOM 839 C CA . VAL A 1 112 ? -3.299 4.257 8.018 1.00 93.62 112 VAL A CA 1
ATOM 840 C C . VAL A 1 112 ? -4.466 5.119 8.516 1.00 93.62 112 VAL A C 1
ATOM 842 O O . VAL A 1 112 ? -4.815 5.052 9.692 1.00 93.62 112 VAL A O 1
ATOM 845 N N . ASP A 1 113 ? -5.092 5.909 7.639 1.00 91.56 113 ASP A N 1
ATOM 846 C CA . ASP A 1 113 ? -6.277 6.709 7.974 1.00 91.56 113 ASP A CA 1
ATOM 847 C C . ASP A 1 113 ? -7.469 5.831 8.386 1.00 91.56 113 ASP A C 1
ATOM 849 O O . ASP A 1 113 ? -8.125 6.123 9.385 1.00 91.56 113 ASP A O 1
ATOM 853 N N . VAL A 1 114 ? -7.696 4.706 7.696 1.00 91.94 114 VAL A N 1
ATOM 854 C CA . VAL A 1 114 ? -8.740 3.740 8.075 1.00 91.94 114 VAL A CA 1
ATOM 855 C C . VAL A 1 114 ? -8.478 3.139 9.450 1.00 91.94 114 VAL A C 1
ATOM 857 O O . VAL A 1 114 ? -9.393 3.121 10.272 1.00 91.94 114 VAL A O 1
ATOM 860 N N . TYR A 1 115 ? -7.247 2.708 9.737 1.00 93.62 115 TYR A N 1
ATOM 861 C CA . TYR A 1 115 ? -6.888 2.200 11.067 1.00 93.62 115 TYR A CA 1
ATOM 862 C C . TYR A 1 115 ? -7.176 3.245 12.151 1.00 93.62 115 TYR A C 1
ATOM 864 O O . TYR A 1 115 ? -7.902 2.968 13.107 1.00 93.62 115 TYR A O 1
ATOM 872 N N . ARG A 1 116 ? -6.717 4.485 11.941 1.00 91.06 116 ARG A N 1
ATOM 873 C CA . ARG A 1 116 ? -6.949 5.595 12.876 1.00 91.06 116 ARG A CA 1
ATOM 874 C C . ARG A 1 116 ? -8.429 5.911 13.067 1.00 91.06 116 ARG A C 1
ATOM 876 O O . ARG A 1 116 ? -8.839 6.225 14.180 1.00 91.06 116 ARG A O 1
ATOM 883 N N . SER A 1 117 ? -9.237 5.813 12.010 1.00 89.88 117 SER A N 1
ATOM 884 C CA . SER A 1 117 ? -10.687 6.035 12.093 1.00 89.88 117 SER A CA 1
ATOM 885 C C . SER A 1 117 ? -11.400 5.014 12.987 1.00 89.88 117 SER A C 1
ATOM 887 O O . SER A 1 117 ? -12.441 5.329 13.556 1.00 89.88 117 SER A O 1
ATOM 889 N N . GLN A 1 118 ? -10.812 3.824 13.151 1.00 90.00 118 GLN A N 1
ATOM 890 C CA . GLN A 1 118 ? -11.295 2.761 14.034 1.00 90.00 118 GLN A CA 1
ATOM 891 C C . GLN A 1 118 ? -10.572 2.744 15.391 1.00 90.00 118 GLN A C 1
ATOM 893 O O . GLN A 1 118 ? -10.698 1.777 16.134 1.00 90.00 118 GLN A O 1
ATOM 898 N N . LEU A 1 119 ? -9.829 3.810 15.724 1.00 91.88 119 LEU A N 1
ATOM 899 C CA . LEU A 1 119 ? -9.029 3.933 16.951 1.00 91.88 119 LEU A CA 1
ATOM 900 C C . LEU A 1 119 ? -7.965 2.832 17.103 1.00 91.88 119 LEU A C 1
ATOM 902 O O . LEU A 1 119 ? -7.571 2.487 18.215 1.00 91.88 119 LEU A O 1
ATOM 906 N N . LEU A 1 120 ? -7.491 2.299 15.976 1.00 93.62 120 LEU A N 1
ATOM 907 C CA . LEU A 1 120 ? -6.416 1.319 15.904 1.00 93.62 120 LEU A CA 1
ATOM 908 C C . LEU A 1 120 ? -5.174 1.936 15.261 1.00 93.62 120 LEU A C 1
ATOM 910 O O . LEU A 1 120 ? -5.240 2.913 14.509 1.00 93.62 120 LEU A O 1
ATOM 914 N N . GLU A 1 121 ? -4.029 1.320 15.525 1.00 93.19 121 GLU A N 1
ATOM 915 C CA . GLU A 1 121 ? -2.778 1.635 14.848 1.00 93.19 121 GLU A CA 1
ATOM 916 C C . GLU A 1 121 ? -2.372 0.478 13.943 1.00 93.19 121 GLU A C 1
ATOM 918 O O . GLU A 1 121 ? -2.625 -0.691 14.243 1.00 93.19 121 GLU A O 1
ATOM 923 N N . LEU A 1 122 ? -1.769 0.813 12.801 1.00 93.50 122 LEU A N 1
ATOM 924 C CA . LEU A 1 122 ? -1.131 -0.196 11.970 1.00 93.50 122 LEU A CA 1
ATOM 925 C C . LEU A 1 122 ? 0.073 -0.735 12.740 1.00 93.50 122 LEU A C 1
ATOM 927 O O . LEU A 1 122 ? 0.878 0.057 13.233 1.00 93.50 122 LEU A O 1
ATOM 931 N N . ASP A 1 123 ? 0.184 -2.061 12.817 1.00 94.50 123 ASP A N 1
ATOM 932 C CA . ASP A 1 123 ? 1.290 -2.719 13.504 1.00 94.50 123 ASP A CA 1
ATOM 933 C C . ASP A 1 123 ? 2.645 -2.115 13.063 1.00 94.50 123 ASP A C 1
ATOM 935 O O . ASP A 1 123 ? 2.913 -2.040 11.856 1.00 94.50 123 ASP A O 1
ATOM 939 N N . PRO A 1 124 ? 3.499 -1.657 14.000 1.00 94.56 124 PRO A N 1
ATOM 940 C CA . PRO A 1 124 ? 4.739 -0.964 13.654 1.00 94.56 124 PRO A CA 1
ATOM 941 C C . PRO A 1 124 ? 5.704 -1.798 12.807 1.00 94.56 124 PRO A C 1
ATOM 943 O O . PRO A 1 124 ? 6.438 -1.244 11.980 1.00 94.56 124 PRO A O 1
ATOM 946 N N . GLN A 1 125 ? 5.717 -3.121 12.992 1.00 95.81 125 GLN A 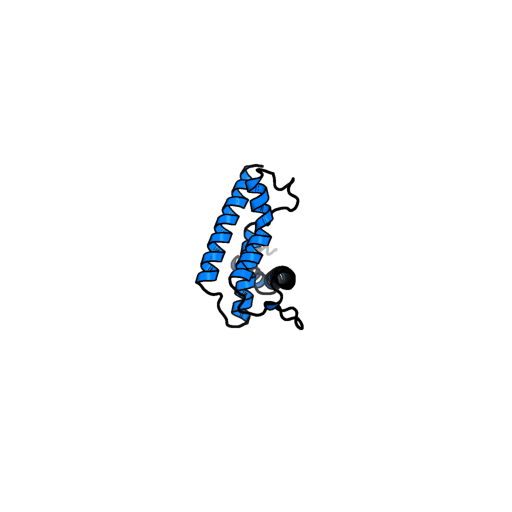N 1
ATOM 947 C CA . GLN A 1 125 ? 6.554 -4.012 12.200 1.00 95.81 125 GLN A CA 1
ATOM 948 C C . GLN A 1 125 ? 6.018 -4.105 10.768 1.00 95.81 125 GLN A C 1
ATOM 950 O O . GLN A 1 125 ? 6.790 -3.932 9.821 1.00 95.81 125 GLN A O 1
ATOM 955 N N . VAL A 1 126 ? 4.704 -4.283 10.597 1.00 94.69 126 VAL A N 1
ATOM 956 C CA . VAL A 1 126 ? 4.050 -4.256 9.278 1.00 94.69 126 VAL A CA 1
ATOM 957 C C . VAL A 1 126 ? 4.280 -2.918 8.579 1.00 94.69 126 VAL A C 1
ATOM 959 O O . VAL A 1 126 ? 4.627 -2.899 7.399 1.00 94.69 126 VAL A O 1
ATOM 962 N N . ASP A 1 127 ? 4.150 -1.796 9.291 1.00 94.62 127 ASP A N 1
ATOM 963 C CA . ASP A 1 127 ? 4.389 -0.470 8.718 1.00 94.62 127 ASP A CA 1
ATOM 964 C C . ASP A 1 127 ? 5.841 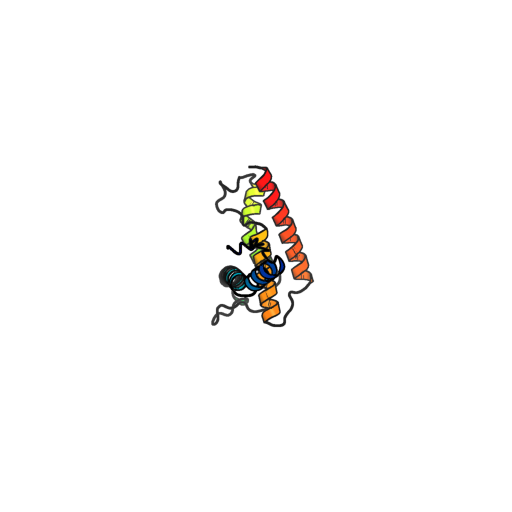-0.289 8.258 1.00 94.62 127 ASP A C 1
ATOM 966 O O . ASP A 1 127 ? 6.097 0.279 7.196 1.00 94.62 127 ASP A O 1
ATOM 970 N N . THR A 1 128 ? 6.798 -0.793 9.039 1.00 96.12 128 THR A N 1
ATOM 971 C CA . THR A 1 128 ? 8.226 -0.741 8.700 1.00 96.12 128 THR A CA 1
ATOM 972 C C . THR A 1 128 ? 8.530 -1.561 7.452 1.00 96.12 128 THR A C 1
ATOM 974 O O . THR A 1 128 ? 9.222 -1.083 6.552 1.00 96.12 128 THR A O 1
ATOM 977 N N . GLU A 1 129 ? 8.008 -2.784 7.371 1.00 96.00 129 GLU A N 1
ATOM 978 C CA . GLU A 1 129 ? 8.173 -3.632 6.190 1.00 96.00 129 GLU A CA 1
ATOM 979 C C . GLU A 1 129 ? 7.524 -3.002 4.957 1.00 96.00 129 GLU A C 1
ATOM 981 O O . GLU A 1 129 ? 8.151 -2.931 3.900 1.00 96.00 129 GLU A O 1
ATOM 986 N N . LEU A 1 130 ? 6.320 -2.448 5.110 1.00 95.50 130 LEU A N 1
ATOM 987 C CA . LEU A 1 130 ? 5.640 -1.742 4.034 1.00 95.50 130 LEU A CA 1
ATOM 988 C C . LEU A 1 130 ? 6.461 -0.544 3.538 1.00 95.50 130 LEU A C 1
ATOM 990 O O . LEU A 1 130 ? 6.629 -0.385 2.334 1.00 95.50 130 LEU A O 1
ATOM 994 N N . ARG A 1 131 ? 7.031 0.278 4.429 1.00 95.88 131 ARG A N 1
ATOM 995 C CA . ARG A 1 131 ? 7.898 1.397 4.015 1.00 95.88 131 ARG A CA 1
ATOM 996 C C . ARG A 1 131 ? 9.098 0.933 3.198 1.00 95.88 131 ARG A C 1
ATOM 998 O O . ARG A 1 131 ? 9.372 1.545 2.174 1.00 95.88 131 ARG A O 1
ATOM 1005 N N . ARG A 1 132 ? 9.759 -0.161 3.588 1.00 95.81 132 ARG A N 1
ATOM 1006 C CA . ARG A 1 132 ? 10.891 -0.717 2.823 1.00 95.81 132 ARG A CA 1
ATOM 1007 C C . ARG A 1 132 ? 10.480 -1.121 1.407 1.00 95.81 132 ARG A C 1
ATOM 1009 O O . ARG A 1 132 ? 11.215 -0.844 0.463 1.00 95.81 132 ARG A O 1
ATOM 1016 N N . VAL A 1 133 ? 9.300 -1.730 1.250 1.00 94.19 133 VAL A N 1
ATOM 1017 C CA . VAL A 1 133 ? 8.738 -2.060 -0.073 1.00 94.19 133 VAL A CA 1
ATOM 1018 C C . VAL A 1 133 ? 8.524 -0.790 -0.900 1.00 94.19 133 VAL A C 1
ATOM 1020 O O . VAL A 1 133 ? 8.914 -0.742 -2.064 1.00 94.19 133 VAL A O 1
ATOM 1023 N N . LEU A 1 134 ? 7.952 0.255 -0.299 1.00 94.62 134 LEU A N 1
ATOM 1024 C CA . LEU A 1 134 ? 7.681 1.519 -0.988 1.00 94.62 134 LEU A CA 1
ATOM 1025 C C . LEU A 1 134 ? 8.957 2.281 -1.365 1.00 94.62 134 LEU A C 1
ATOM 1027 O O . LEU A 1 134 ? 9.035 2.829 -2.460 1.00 94.62 134 LEU A O 1
ATOM 1031 N N . GLU A 1 135 ? 9.969 2.275 -0.501 1.00 94.88 135 GLU A N 1
ATOM 1032 C CA . GLU A 1 135 ? 11.289 2.846 -0.788 1.00 94.88 135 GLU A CA 1
ATOM 1033 C C . GLU A 1 135 ? 11.993 2.098 -1.930 1.00 94.88 135 GLU A C 1
ATOM 1035 O O . GLU A 1 135 ? 12.608 2.721 -2.795 1.00 94.88 135 GLU A O 1
ATOM 1040 N N . GLY A 1 136 ? 11.890 0.764 -1.961 1.00 94.00 136 GLY A N 1
ATOM 1041 C CA . GLY A 1 136 ? 12.378 -0.050 -3.077 1.00 94.00 136 GLY A CA 1
ATOM 1042 C C . GLY A 1 136 ? 11.662 0.290 -4.385 1.00 94.00 136 GLY A C 1
ATOM 1043 O O . GLY A 1 136 ? 12.311 0.550 -5.396 1.00 94.00 136 GLY A O 1
ATOM 1044 N N . TYR A 1 137 ? 10.332 0.377 -4.343 1.00 93.81 137 TYR A N 1
ATOM 1045 C CA . TYR A 1 137 ? 9.511 0.755 -5.492 1.00 93.81 137 TYR A CA 1
ATOM 1046 C C . TYR A 1 137 ? 9.851 2.146 -6.036 1.00 93.81 137 TYR A C 1
ATOM 1048 O O . TYR A 1 137 ? 9.949 2.346 -7.243 1.00 93.81 137 TYR A O 1
ATOM 1056 N N . GLU A 1 138 ? 10.059 3.121 -5.153 1.00 93.44 138 GLU A N 1
ATOM 1057 C CA . GLU A 1 138 ? 10.409 4.482 -5.546 1.00 93.44 138 GLU A CA 1
ATOM 1058 C C . GLU A 1 138 ? 11.745 4.540 -6.297 1.00 93.44 138 GLU A C 1
ATOM 1060 O O . GLU A 1 138 ? 11.854 5.261 -7.290 1.00 93.44 138 GLU A O 1
ATOM 1065 N N . LYS A 1 139 ? 12.732 3.731 -5.892 1.00 91.88 139 LYS A N 1
ATOM 1066 C CA . LYS A 1 139 ? 13.996 3.592 -6.632 1.00 91.88 139 LYS A CA 1
ATOM 1067 C C . LYS A 1 139 ? 13.768 3.029 -8.032 1.00 91.88 139 LYS A C 1
ATOM 1069 O O . LYS A 1 139 ? 14.264 3.617 -8.987 1.00 91.88 139 LYS A O 1
ATOM 1074 N N . VAL A 1 140 ? 12.983 1.957 -8.154 1.00 90.06 140 VAL A N 1
ATOM 1075 C CA . VAL A 1 140 ? 12.646 1.345 -9.452 1.00 90.06 140 VAL A CA 1
ATOM 1076 C C . VAL A 1 140 ? 11.972 2.363 -10.375 1.00 90.06 140 VAL A C 1
ATOM 1078 O O . VAL A 1 140 ? 12.430 2.599 -11.487 1.00 90.06 140 VAL A O 1
ATOM 1081 N N . ILE A 1 141 ? 10.939 3.057 -9.891 1.00 89.62 141 ILE A N 1
ATOM 1082 C CA . ILE A 1 141 ? 10.231 4.076 -10.678 1.00 89.62 141 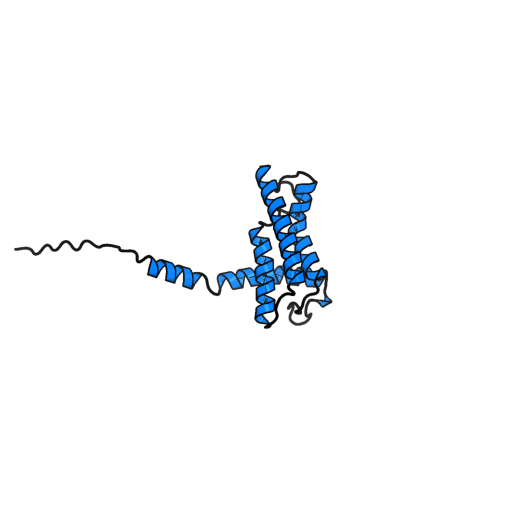ILE A CA 1
ATOM 1083 C C . ILE A 1 141 ? 11.149 5.217 -11.117 1.00 89.62 141 ILE A C 1
ATOM 1085 O O . ILE A 1 141 ? 11.012 5.721 -12.230 1.00 89.62 141 ILE A O 1
ATOM 1089 N N . ASN A 1 142 ? 12.064 5.659 -10.256 1.00 88.06 142 ASN A N 1
ATOM 1090 C CA . ASN A 1 142 ? 12.995 6.723 -10.617 1.00 88.06 142 ASN A CA 1
ATOM 1091 C C . ASN A 1 142 ? 14.032 6.252 -11.643 1.00 88.06 142 ASN A C 1
ATOM 1093 O O . ASN A 1 142 ? 14.378 7.030 -12.524 1.00 88.06 142 ASN A O 1
ATOM 1097 N N . ASN A 1 143 ? 14.474 4.995 -11.579 1.00 86.00 143 ASN A N 1
ATOM 1098 C CA . ASN A 1 143 ? 15.360 4.421 -12.590 1.00 86.00 143 ASN A CA 1
ATOM 1099 C C . ASN A 1 143 ? 14.673 4.343 -13.955 1.00 86.00 143 ASN A C 1
ATOM 1101 O O . ASN A 1 143 ? 15.262 4.771 -14.939 1.00 86.00 143 ASN A O 1
ATOM 1105 N N . LEU A 1 144 ? 13.414 3.898 -14.004 1.00 81.62 144 LEU A N 1
ATOM 1106 C CA . LEU A 1 144 ? 12.642 3.816 -15.249 1.00 81.62 144 LEU A CA 1
ATOM 1107 C C . LEU A 1 144 ? 12.473 5.179 -15.937 1.00 81.62 144 LEU A C 1
ATOM 1109 O O . LEU A 1 144 ? 12.506 5.256 -17.158 1.00 81.62 144 LEU A O 1
ATOM 1113 N N . LYS A 1 145 ? 12.351 6.267 -15.168 1.00 76.50 145 LYS A N 1
ATOM 1114 C CA . LYS A 1 145 ? 12.295 7.636 -15.716 1.00 76.50 145 LYS A CA 1
ATOM 1115 C C . LYS A 1 145 ? 13.618 8.124 -16.298 1.00 76.50 145 LYS A C 1
ATOM 1117 O O . LYS A 1 145 ? 13.612 9.062 -17.079 1.00 76.50 145 LYS A O 1
ATOM 1122 N N . ASN A 1 146 ? 14.738 7.543 -15.878 1.00 64.44 146 ASN A N 1
ATOM 1123 C CA . ASN A 1 146 ? 16.061 7.917 -16.374 1.00 64.44 146 ASN A CA 1
ATOM 1124 C C . ASN A 1 146 ? 16.443 7.150 -17.654 1.00 64.44 146 ASN A C 1
ATOM 1126 O O . ASN A 1 146 ? 17.541 7.354 -18.166 1.00 64.44 146 ASN A O 1
ATOM 1130 N N . VAL A 1 147 ? 15.581 6.236 -18.118 1.00 56.41 147 VAL A N 1
ATOM 1131 C CA . VAL A 1 147 ? 15.761 5.442 -19.345 1.00 56.41 147 VAL A CA 1
ATOM 1132 C C . VAL A 1 147 ? 14.975 6.037 -20.533 1.00 56.41 147 VAL A C 1
ATOM 1134 O O . VAL A 1 147 ? 15.227 5.641 -21.668 1.00 56.41 147 VAL A O 1
ATOM 1137 N N . GLU A 1 148 ? 14.075 7.004 -20.295 1.00 47.00 148 GLU A N 1
ATOM 1138 C CA . GLU A 1 148 ? 13.454 7.856 -21.337 1.00 47.00 148 GLU A CA 1
ATOM 1139 C C . GLU A 1 148 ? 14.402 8.962 -21.825 1.00 47.00 148 GLU A C 1
ATOM 1141 O O . GLU A 1 148 ? 14.397 9.226 -23.050 1.00 47.00 148 GLU A O 1
#

pLDDT: mean 81.72, std 16.88, range [35.97, 96.94]